Protein AF-A0A3N9NM07-F1 (afdb_monomer_lite)

Foldseek 3Di:
DVVVVVVVVVVVVVVVLVVVLCVVLVVLVVVLVVLVVVLVVLVVVLVVVVVCCCPDPNVDPCVPDPSNVVSVVSNVVSVVVNVVSVVVNVVSVVVSVVVVVVVVVVVVVVVVVVVVVVVVVVVVVVVVD

Structure (mmCIF, N/CA/C/O backbone):
data_AF-A0A3N9NM07-F1
#
_entry.id   AF-A0A3N9NM07-F1
#
loop_
_atom_site.group_PDB
_atom_site.id
_atom_site.type_symbol
_atom_site.label_atom_id
_atom_site.label_alt_id
_atom_site.label_comp_id
_atom_site.label_asym_id
_atom_site.label_entity_id
_atom_site.label_seq_id
_atom_site.pdbx_PDB_ins_code
_atom_site.Cartn_x
_atom_site.Cartn_y
_atom_site.Cartn_z
_atom_site.occupancy
_atom_site.B_iso_or_equiv
_atom_site.auth_seq_id
_atom_site.auth_comp_id
_atom_site.auth_asym_id
_atom_site.auth_atom_id
_atom_site.pdbx_PDB_model_num
ATOM 1 N N . MET A 1 1 ? 29.882 7.870 -36.504 1.00 47.06 1 MET A N 1
ATOM 2 C CA . MET A 1 1 ? 28.664 8.711 -36.421 1.00 47.06 1 MET A CA 1
ATOM 3 C C . MET A 1 1 ? 27.444 7.913 -35.953 1.00 47.06 1 MET A C 1
ATOM 5 O O . MET A 1 1 ? 26.738 8.429 -35.102 1.00 47.06 1 MET A O 1
ATOM 9 N N . ALA A 1 2 ? 27.218 6.674 -36.427 1.00 59.50 2 ALA A N 1
ATOM 10 C CA . ALA A 1 2 ? 26.087 5.834 -35.988 1.00 59.50 2 ALA A CA 1
ATOM 11 C C . ALA A 1 2 ? 26.015 5.620 -34.456 1.00 59.50 2 ALA A C 1
ATOM 13 O O . ALA A 1 2 ? 24.980 5.880 -33.858 1.00 59.50 2 ALA A O 1
ATOM 14 N N . SER A 1 3 ? 27.142 5.318 -33.795 1.00 73.81 3 SER A N 1
ATOM 15 C CA . SER A 1 3 ? 27.151 5.004 -32.353 1.00 73.81 3 SER A CA 1
ATOM 16 C C . SER A 1 3 ? 26.731 6.149 -31.416 1.00 73.81 3 SER A C 1
ATOM 18 O O . SER A 1 3 ? 26.285 5.890 -30.299 1.00 73.81 3 SER A O 1
ATOM 20 N N . LEU A 1 4 ? 26.866 7.416 -31.836 1.00 83.69 4 LEU A N 1
ATOM 21 C CA . LEU A 1 4 ? 26.481 8.571 -31.015 1.00 83.69 4 LEU A CA 1
ATOM 22 C C . LEU A 1 4 ? 24.963 8.783 -31.030 1.00 83.69 4 LEU A C 1
ATOM 24 O O . LEU A 1 4 ? 24.371 9.050 -29.988 1.00 83.69 4 LEU A O 1
ATOM 28 N N . LEU A 1 5 ? 24.337 8.638 -32.202 1.00 86.88 5 LEU A N 1
ATOM 29 C CA . LEU A 1 5 ? 22.882 8.709 -32.338 1.00 86.88 5 LEU A CA 1
ATOM 30 C C . LEU A 1 5 ? 22.203 7.556 -31.592 1.00 86.88 5 LEU A C 1
ATOM 32 O O . LEU A 1 5 ? 21.218 7.794 -30.895 1.00 86.88 5 LEU A O 1
ATOM 36 N N . ASP A 1 6 ? 22.774 6.351 -31.666 1.00 82.06 6 ASP A N 1
ATOM 37 C CA . ASP A 1 6 ? 22.282 5.184 -30.927 1.00 82.06 6 ASP A CA 1
ATOM 38 C C . ASP A 1 6 ? 22.370 5.407 -29.409 1.00 82.06 6 ASP A C 1
ATOM 40 O O . ASP A 1 6 ? 21.390 5.223 -28.694 1.00 82.06 6 ASP A O 1
ATOM 44 N N . SER A 1 7 ? 23.491 5.941 -28.914 1.00 83.12 7 SER A N 1
ATOM 45 C CA . SER A 1 7 ? 23.661 6.248 -27.483 1.00 83.12 7 SER A CA 1
ATOM 46 C C . SER A 1 7 ? 22.668 7.305 -26.969 1.00 83.12 7 SER A C 1
ATOM 48 O O . SER A 1 7 ? 22.177 7.214 -25.844 1.00 83.12 7 SER A O 1
ATOM 50 N N . ILE A 1 8 ? 22.356 8.320 -27.784 1.00 88.44 8 ILE A N 1
ATOM 51 C CA . ILE A 1 8 ? 21.365 9.355 -27.443 1.00 88.44 8 ILE A CA 1
ATOM 52 C C . ILE A 1 8 ? 19.954 8.761 -27.404 1.00 88.44 8 ILE A C 1
ATOM 54 O O . ILE A 1 8 ? 19.188 9.049 -26.481 1.00 88.44 8 ILE A O 1
ATOM 58 N N . ARG A 1 9 ? 19.615 7.922 -28.388 1.00 87.94 9 ARG A N 1
ATOM 59 C CA . ARG A 1 9 ? 18.334 7.214 -28.438 1.00 87.94 9 ARG A CA 1
ATOM 60 C C . ARG A 1 9 ? 18.147 6.327 -27.208 1.00 87.94 9 ARG A C 1
ATOM 62 O O . ARG A 1 9 ? 17.084 6.370 -26.595 1.00 87.94 9 ARG A O 1
ATOM 69 N N . ASP A 1 10 ? 19.193 5.616 -26.804 1.00 84.25 10 ASP A N 1
ATOM 7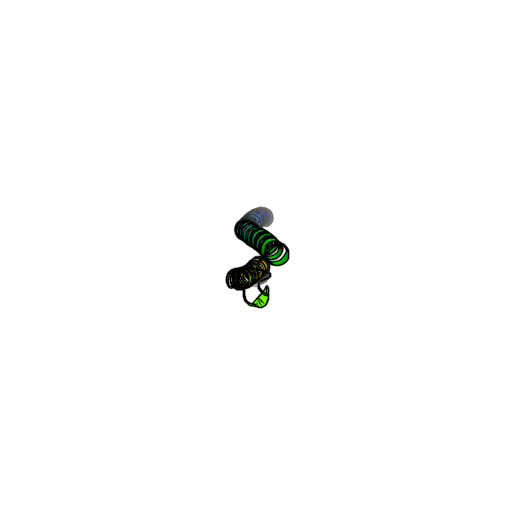0 C CA . ASP A 1 10 ? 19.181 4.735 -25.635 1.00 84.25 10 ASP A CA 1
ATOM 71 C C . ASP A 1 10 ? 18.973 5.507 -24.333 1.00 84.25 10 ASP A C 1
ATOM 73 O O . ASP A 1 10 ? 18.204 5.088 -23.465 1.00 84.25 10 ASP A O 1
ATOM 77 N N . GLY A 1 11 ? 19.617 6.670 -24.206 1.00 89.31 11 GLY A N 1
ATOM 78 C CA . GLY A 1 11 ? 19.406 7.565 -23.072 1.00 89.31 11 GLY A CA 1
ATOM 79 C C . GLY A 1 11 ? 17.962 8.066 -22.982 1.00 89.31 11 GLY A C 1
ATOM 80 O O . GLY A 1 11 ? 17.370 8.040 -21.904 1.00 89.31 11 GLY A O 1
ATOM 81 N N . LEU A 1 12 ? 17.378 8.484 -24.110 1.00 91.38 12 LEU A N 1
ATOM 82 C CA . LEU A 1 12 ? 15.979 8.921 -24.189 1.00 91.38 12 LEU A CA 1
ATOM 83 C C . LEU A 1 12 ? 15.009 7.803 -23.797 1.00 91.38 12 LEU A C 1
ATOM 85 O O . LEU A 1 12 ? 14.115 8.015 -22.982 1.00 91.38 12 LEU A O 1
ATOM 89 N N . GLU A 1 13 ? 15.211 6.609 -24.341 1.00 89.25 13 GLU A N 1
ATOM 90 C CA . GLU A 1 13 ? 14.378 5.438 -24.074 1.00 89.25 13 GLU A CA 1
ATOM 91 C C . GLU A 1 13 ? 14.447 5.013 -22.603 1.00 89.25 13 GLU A C 1
ATOM 93 O O . GLU A 1 13 ? 13.417 4.772 -21.977 1.00 89.25 13 GLU A O 1
ATOM 98 N N . LEU A 1 14 ? 15.642 5.039 -22.008 1.00 90.25 14 LEU A N 1
ATOM 99 C CA . LEU A 1 14 ? 15.829 4.784 -20.583 1.00 90.25 14 LEU A CA 1
ATOM 100 C C . LEU A 1 14 ? 15.073 5.787 -19.702 1.00 90.25 14 LEU A C 1
ATOM 102 O O . LEU A 1 14 ? 14.503 5.404 -18.676 1.00 90.25 14 LEU A O 1
ATOM 106 N N . VAL A 1 15 ? 15.110 7.072 -20.060 1.00 93.88 15 VAL A N 1
ATOM 107 C CA . VAL A 1 15 ? 14.395 8.115 -19.316 1.00 93.88 15 VAL A CA 1
ATOM 108 C C . VAL A 1 15 ? 12.892 7.875 -19.396 1.00 93.88 15 VAL A C 1
ATOM 110 O O . VAL A 1 15 ? 12.239 7.890 -18.357 1.00 93.88 15 VAL A O 1
ATOM 113 N N . VAL A 1 16 ? 12.360 7.584 -20.586 1.00 92.88 16 VAL A N 1
ATOM 114 C CA . VAL A 1 16 ? 10.936 7.270 -20.776 1.00 92.88 16 VAL A CA 1
ATOM 115 C C . VAL A 1 16 ? 10.525 6.054 -19.943 1.00 92.88 16 VAL A C 1
ATOM 117 O O . VAL A 1 16 ? 9.582 6.156 -19.156 1.00 92.88 16 VAL A O 1
ATOM 120 N N . ASP A 1 17 ? 11.270 4.948 -20.029 1.00 91.19 17 ASP A N 1
ATOM 121 C CA . ASP A 1 17 ? 10.989 3.720 -19.274 1.00 91.19 17 ASP A CA 1
ATOM 122 C C . ASP A 1 17 ? 10.948 3.984 -17.762 1.00 91.19 17 ASP A C 1
ATOM 124 O O . ASP A 1 17 ? 10.017 3.562 -17.068 1.00 91.19 17 ASP A O 1
ATOM 128 N N . LYS A 1 18 ? 11.933 4.728 -17.241 1.00 93.69 18 LYS A N 1
ATOM 129 C CA . LYS A 1 18 ? 11.966 5.103 -15.824 1.00 93.69 18 LYS A CA 1
ATOM 130 C C . LYS A 1 18 ? 10.810 6.021 -15.455 1.00 93.69 18 LYS A C 1
ATOM 132 O O . LYS A 1 18 ? 10.215 5.839 -14.397 1.00 93.69 18 LYS A O 1
ATOM 137 N N . THR A 1 19 ? 10.473 7.004 -16.285 1.00 95.94 19 THR A N 1
ATOM 138 C CA . THR A 1 19 ? 9.342 7.901 -16.023 1.00 95.94 19 THR A CA 1
ATOM 139 C C . THR A 1 19 ? 8.033 7.123 -15.919 1.00 95.94 19 THR A C 1
ATOM 141 O O . THR A 1 19 ? 7.255 7.369 -14.995 1.00 95.94 19 THR A O 1
ATOM 144 N N . GLU A 1 20 ? 7.799 6.150 -16.799 1.00 93.50 20 GLU A N 1
ATOM 145 C CA . GLU A 1 20 ? 6.633 5.269 -16.708 1.00 93.50 20 GLU A CA 1
ATOM 146 C C . GLU A 1 20 ? 6.634 4.428 -15.427 1.00 93.50 20 GLU A C 1
ATOM 148 O O . GLU A 1 20 ? 5.609 4.347 -14.743 1.00 93.50 20 GLU A O 1
ATOM 153 N N . GLU A 1 21 ? 7.774 3.817 -15.090 1.00 95.50 21 GLU A N 1
ATOM 154 C CA . GLU A 1 21 ? 7.953 3.028 -13.868 1.00 95.50 21 GLU A CA 1
ATOM 155 C C . GLU A 1 21 ? 7.634 3.870 -12.623 1.00 95.50 21 GLU A C 1
ATOM 157 O O . GLU A 1 21 ? 6.767 3.510 -11.823 1.00 95.50 21 GLU A O 1
ATOM 162 N N . TYR A 1 22 ? 8.262 5.042 -12.493 1.00 96.56 22 TYR A N 1
ATOM 163 C CA . TYR A 1 22 ? 8.041 5.950 -11.370 1.00 96.56 22 TYR A CA 1
ATOM 164 C C . TYR A 1 22 ? 6.615 6.500 -11.329 1.00 96.56 22 TYR A C 1
ATOM 166 O O . TYR A 1 22 ? 6.079 6.683 -10.238 1.00 96.56 22 TYR A O 1
ATOM 174 N N . SER A 1 23 ? 5.971 6.726 -12.476 1.00 97.25 23 SER A N 1
ATOM 175 C CA . SER A 1 23 ? 4.566 7.145 -12.521 1.00 97.25 23 SER A CA 1
ATOM 176 C C . SER A 1 23 ? 3.640 6.061 -11.959 1.00 97.25 23 SER A C 1
ATOM 178 O O . SER A 1 23 ? 2.793 6.348 -11.107 1.00 97.25 23 SER A O 1
ATOM 180 N N . LYS A 1 24 ? 3.831 4.797 -12.367 1.00 96.81 24 LYS A N 1
ATOM 181 C CA . LYS A 1 24 ? 3.065 3.650 -11.847 1.00 96.81 24 LYS A CA 1
ATOM 182 C C . LYS A 1 24 ? 3.300 3.453 -10.348 1.00 96.81 24 LYS A C 1
ATOM 184 O O . LYS A 1 24 ? 2.338 3.381 -9.585 1.00 96.81 24 LYS A O 1
ATOM 189 N N . ILE A 1 25 ? 4.563 3.448 -9.916 1.00 97.62 25 ILE A N 1
ATOM 190 C CA . ILE A 1 25 ? 4.930 3.341 -8.496 1.00 97.62 25 ILE A CA 1
ATOM 191 C C . ILE A 1 25 ? 4.352 4.515 -7.697 1.00 97.62 25 ILE A C 1
ATOM 193 O O . ILE A 1 25 ? 3.866 4.321 -6.587 1.00 97.62 25 ILE A O 1
ATOM 197 N N . GLY A 1 26 ? 4.371 5.728 -8.250 1.00 98.06 26 GLY A N 1
ATOM 198 C CA . GLY A 1 26 ? 3.817 6.921 -7.615 1.00 98.06 26 GLY A CA 1
ATOM 199 C C . GLY A 1 26 ? 2.332 6.771 -7.290 1.00 98.06 26 GLY A C 1
ATOM 200 O O . GLY A 1 26 ? 1.931 7.034 -6.158 1.00 98.06 26 GLY A O 1
ATOM 201 N N . LYS A 1 27 ? 1.531 6.274 -8.241 1.00 97.62 27 LYS A N 1
ATOM 202 C CA . LYS A 1 27 ? 0.103 5.983 -8.019 1.00 97.62 27 LYS A CA 1
ATOM 203 C C . LYS A 1 27 ? -0.098 4.948 -6.909 1.00 97.62 27 LYS A C 1
ATOM 205 O O . LYS A 1 27 ? -0.849 5.204 -5.974 1.00 97.62 27 LYS A O 1
ATOM 210 N N . LEU A 1 28 ? 0.643 3.839 -6.953 1.00 98.00 28 LEU A N 1
ATOM 211 C CA . LEU A 1 28 ? 0.580 2.798 -5.918 1.00 98.00 28 LEU A CA 1
ATOM 212 C C . LEU A 1 28 ? 0.966 3.331 -4.531 1.00 98.00 28 LEU A C 1
ATOM 214 O O . LEU A 1 28 ? 0.347 2.975 -3.533 1.00 98.00 28 LEU A O 1
ATOM 218 N N . LYS A 1 29 ? 1.953 4.230 -4.444 1.00 97.94 29 LYS A N 1
ATOM 219 C CA . LYS A 1 29 ? 2.328 4.867 -3.174 1.00 97.94 29 LYS A CA 1
ATOM 220 C C . LYS A 1 29 ? 1.225 5.759 -2.613 1.00 97.94 29 LYS A C 1
ATOM 222 O O . LYS A 1 29 ? 1.046 5.786 -1.398 1.00 97.94 29 LYS A O 1
ATOM 227 N N . VAL A 1 30 ? 0.494 6.478 -3.465 1.00 98.38 30 VAL A N 1
ATOM 228 C CA . VAL A 1 30 ? -0.668 7.269 -3.030 1.00 98.38 30 VAL A CA 1
ATOM 229 C C . VAL A 1 30 ? -1.757 6.351 -2.470 1.00 98.38 30 VAL A C 1
ATOM 231 O O . VAL A 1 30 ? -2.272 6.631 -1.386 1.00 98.38 30 VAL A O 1
ATOM 234 N N . ASP A 1 31 ? -2.041 5.229 -3.140 1.00 98.00 31 ASP A N 1
ATOM 235 C CA . ASP A 1 31 ? -2.982 4.215 -2.645 1.00 98.00 31 ASP A CA 1
ATOM 236 C C . ASP A 1 31 ? -2.547 3.679 -1.272 1.00 98.00 31 ASP A C 1
ATOM 238 O O . ASP A 1 31 ? -3.332 3.689 -0.326 1.00 98.00 31 ASP A O 1
ATOM 242 N N . ILE A 1 32 ? -1.273 3.297 -1.127 1.00 98.44 32 ILE A N 1
ATOM 243 C CA . ILE A 1 32 ? -0.692 2.819 0.138 1.00 98.44 32 ILE A CA 1
ATOM 244 C C . ILE A 1 32 ? -0.868 3.846 1.260 1.00 98.44 32 ILE A C 1
ATOM 246 O O . ILE A 1 32 ? -1.272 3.486 2.364 1.00 98.44 32 ILE A O 1
ATOM 250 N N . ILE A 1 33 ? -0.587 5.128 1.003 1.00 98.50 33 ILE A N 1
ATOM 251 C CA . ILE A 1 33 ? -0.766 6.194 2.002 1.00 98.50 33 ILE A CA 1
ATOM 252 C C . ILE A 1 33 ? -2.238 6.303 2.412 1.00 98.50 33 ILE A C 1
ATOM 254 O O . ILE A 1 33 ? -2.542 6.470 3.593 1.00 98.50 33 ILE A O 1
ATOM 258 N N . SER A 1 34 ? -3.156 6.192 1.452 1.00 98.38 34 SER A N 1
ATOM 259 C CA . SER A 1 34 ? -4.595 6.209 1.715 1.00 98.38 34 SER A CA 1
ATOM 260 C C . SER A 1 34 ? -5.028 5.028 2.590 1.00 98.38 34 SER A C 1
ATOM 262 O O . SER A 1 34 ? -5.727 5.226 3.583 1.00 98.38 34 SER A O 1
ATOM 264 N N . ILE A 1 35 ? -4.563 3.813 2.282 1.00 98.38 35 ILE A N 1
ATOM 265 C CA . ILE A 1 35 ? -4.857 2.601 3.061 1.00 98.38 35 ILE A CA 1
ATOM 266 C C . ILE A 1 35 ? -4.282 2.712 4.478 1.00 98.38 35 ILE A C 1
ATOM 268 O O . ILE A 1 35 ? -5.001 2.465 5.443 1.00 98.38 35 ILE A O 1
ATOM 272 N N . LYS A 1 36 ? -3.035 3.178 4.632 1.00 98.38 36 LYS A N 1
ATOM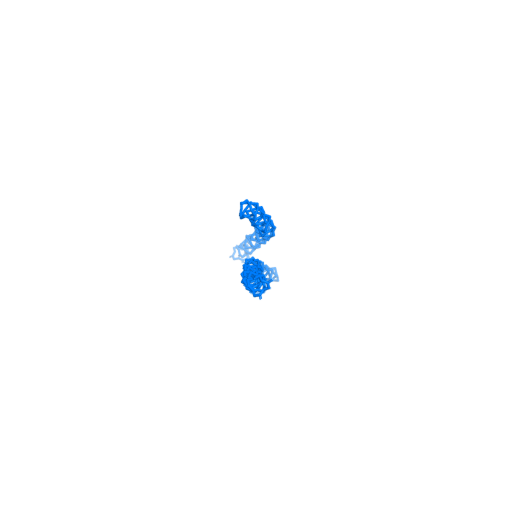 273 C CA . LYS A 1 36 ? -2.419 3.399 5.953 1.00 98.38 36 LYS A CA 1
ATOM 274 C C . LYS A 1 36 ? -3.245 4.352 6.818 1.00 98.38 36 LYS A C 1
ATOM 276 O O . LYS A 1 36 ? -3.523 4.037 7.969 1.00 98.38 36 LYS A O 1
ATOM 281 N N . ARG A 1 37 ? -3.749 5.449 6.243 1.00 98.56 37 ARG A N 1
ATOM 282 C CA . ARG A 1 37 ? -4.658 6.371 6.950 1.00 98.56 37 ARG A CA 1
ATOM 283 C C . ARG A 1 37 ? -5.984 5.720 7.346 1.00 98.56 37 ARG A C 1
ATOM 285 O O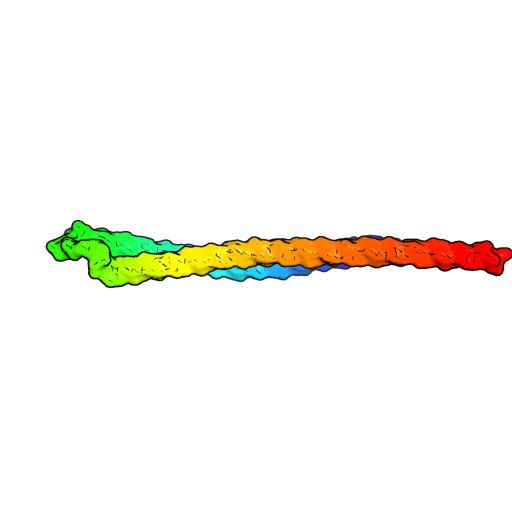 . ARG A 1 37 ? -6.521 6.036 8.405 1.00 98.56 37 ARG A O 1
ATOM 292 N N . LYS A 1 38 ? -6.536 4.826 6.516 1.00 98.19 38 LYS A N 1
ATOM 293 C CA . LYS A 1 38 ? -7.742 4.059 6.878 1.00 98.19 38 LYS A CA 1
ATOM 294 C C . LYS A 1 38 ? -7.463 3.151 8.075 1.00 98.19 38 LYS A C 1
ATOM 296 O O . LYS A 1 38 ? -8.244 3.173 9.019 1.00 98.19 38 LYS A O 1
ATOM 301 N N . ILE A 1 39 ? -6.342 2.428 8.070 1.00 98.31 39 ILE A N 1
ATOM 302 C CA . ILE A 1 39 ? -5.909 1.569 9.184 1.00 98.31 39 ILE A CA 1
ATOM 303 C C . ILE A 1 39 ? -5.754 2.390 10.473 1.00 98.31 39 ILE A C 1
ATOM 305 O O . ILE A 1 39 ? -6.341 2.043 11.494 1.00 98.31 39 ILE A O 1
ATOM 309 N N . GLU A 1 40 ? -5.041 3.519 10.419 1.00 98.44 40 GLU A N 1
ATOM 310 C CA . GLU A 1 40 ? -4.865 4.429 11.563 1.00 98.44 40 GLU A CA 1
ATOM 311 C C . GLU A 1 40 ? -6.206 4.910 12.135 1.00 98.44 40 GLU A C 1
ATOM 313 O O . GLU A 1 40 ? -6.411 4.915 13.353 1.00 98.44 40 GLU A O 1
ATOM 318 N N . LYS A 1 41 ? -7.155 5.271 11.261 1.00 98.31 41 LYS A N 1
ATOM 319 C CA . LYS A 1 41 ? -8.501 5.674 11.679 1.00 98.31 41 LYS A CA 1
ATOM 320 C C . LYS A 1 41 ? -9.231 4.532 12.390 1.00 98.31 41 LYS A C 1
ATOM 322 O O . LYS A 1 41 ? -9.826 4.773 13.438 1.00 98.31 41 LYS A O 1
ATOM 327 N N . GLN A 1 42 ? -9.160 3.310 11.861 1.00 97.88 42 GLN A N 1
ATOM 328 C CA . GLN A 1 42 ? -9.817 2.159 12.483 1.00 97.88 42 GLN A CA 1
ATOM 329 C C . GLN A 1 42 ? -9.196 1.794 13.832 1.00 97.88 42 GLN A C 1
ATOM 331 O O . GLN A 1 42 ? -9.926 1.520 14.781 1.00 97.88 42 GLN A O 1
ATOM 336 N N . PHE A 1 43 ? -7.869 1.865 13.966 1.00 98.25 43 PHE A N 1
ATOM 337 C CA . PHE A 1 43 ? -7.213 1.688 15.264 1.00 98.25 43 PHE A CA 1
ATOM 338 C C . PHE A 1 43 ? -7.621 2.762 16.271 1.00 98.25 43 PHE A C 1
ATOM 340 O O . PHE A 1 43 ? -7.843 2.448 17.439 1.00 98.25 43 PHE A O 1
ATOM 347 N N . THR A 1 44 ? -7.763 4.011 15.827 1.00 98.31 44 THR A N 1
ATOM 348 C CA . THR A 1 44 ? -8.244 5.104 16.683 1.00 98.31 44 THR A CA 1
ATOM 349 C C . THR A 1 44 ? -9.660 4.821 17.188 1.00 98.31 44 THR A C 1
ATOM 351 O O . THR A 1 44 ? -9.929 4.935 18.384 1.00 98.31 44 THR A O 1
ATOM 354 N N . GLU A 1 45 ? -10.561 4.397 16.300 1.00 97.19 45 GLU A N 1
ATOM 355 C CA . GLU A 1 45 ? -11.939 4.063 16.662 1.00 97.19 45 GLU A CA 1
ATOM 356 C C . GLU A 1 45 ? -12.020 2.822 17.564 1.00 97.19 45 GLU A C 1
ATOM 358 O O . GLU A 1 45 ? -12.790 2.806 18.526 1.00 97.19 45 GLU A O 1
ATOM 363 N N . LEU A 1 46 ? -11.180 1.815 17.313 1.00 96.75 46 LEU A N 1
ATOM 364 C CA . LEU A 1 46 ? -11.060 0.620 18.146 1.00 96.75 46 LEU A CA 1
ATOM 365 C C . LEU A 1 46 ? -10.567 0.962 19.549 1.00 96.75 46 LEU A C 1
ATOM 367 O O . LEU A 1 46 ? -11.138 0.479 20.526 1.00 96.75 46 LEU A O 1
ATOM 371 N N . GLY A 1 47 ? -9.540 1.805 19.657 1.00 95.31 47 GLY A N 1
ATOM 372 C CA . GLY A 1 47 ? -9.013 2.276 20.934 1.00 95.31 47 GLY A CA 1
ATOM 373 C C . GLY A 1 47 ? -10.063 3.038 21.738 1.00 95.31 47 GLY A C 1
ATOM 374 O O . GLY A 1 47 ? -10.278 2.716 22.904 1.00 95.31 47 GLY A O 1
ATOM 375 N N . GLY A 1 48 ? -10.777 3.973 21.099 1.00 94.75 48 GLY A N 1
ATOM 376 C CA . GLY A 1 48 ? -11.876 4.709 21.730 1.00 94.75 48 GLY A CA 1
ATOM 377 C C . GLY A 1 48 ? -12.992 3.781 22.210 1.00 94.75 48 GLY A C 1
ATOM 378 O O . GLY A 1 48 ? -13.349 3.798 23.383 1.00 94.75 48 GLY A O 1
ATOM 379 N N . ARG A 1 49 ? -13.466 2.875 21.343 1.00 93.19 49 ARG A N 1
ATOM 380 C CA . ARG A 1 49 ? -14.511 1.905 21.706 1.00 93.19 49 ARG A CA 1
ATOM 381 C C . ARG A 1 49 ? -14.075 0.989 22.848 1.00 93.19 49 ARG A C 1
ATOM 383 O O . ARG A 1 49 ? -14.872 0.678 23.725 1.00 93.19 49 ARG A O 1
ATOM 390 N N . THR A 1 50 ? -12.821 0.558 22.833 1.00 92.31 50 THR A N 1
ATOM 391 C CA . THR A 1 50 ? -12.245 -0.277 23.889 1.00 92.31 50 THR A CA 1
ATOM 392 C C . THR A 1 50 ? -12.183 0.477 25.213 1.00 92.31 50 THR A C 1
ATOM 394 O O . THR A 1 50 ? -12.570 -0.070 26.241 1.00 92.31 50 THR A O 1
ATOM 397 N N . PHE A 1 51 ? -11.744 1.736 25.192 1.00 92.50 51 PHE A N 1
ATOM 398 C CA . PHE A 1 51 ? -11.709 2.589 26.374 1.00 92.50 51 PHE A CA 1
ATOM 399 C C . PHE A 1 51 ? -13.110 2.797 26.966 1.00 92.50 51 PHE A C 1
ATOM 401 O O . PHE A 1 51 ? -13.297 2.579 28.163 1.00 92.50 51 PHE A O 1
ATOM 408 N N . ASP A 1 52 ? -14.102 3.118 26.130 1.00 90.75 52 ASP A N 1
ATOM 409 C CA . ASP A 1 52 ? -15.496 3.298 26.554 1.00 90.75 52 ASP A CA 1
ATOM 410 C C . ASP A 1 52 ? -16.058 2.030 27.218 1.00 90.75 52 ASP A C 1
ATOM 412 O O . ASP A 1 52 ? -16.715 2.102 28.253 1.00 90.75 52 ASP A O 1
ATOM 416 N N . LEU A 1 53 ? -15.776 0.850 26.651 1.00 90.12 53 LEU A N 1
ATOM 417 C CA . LEU A 1 53 ? -16.243 -0.434 27.189 1.00 90.12 53 LEU A CA 1
ATOM 418 C C . LEU A 1 53 ? -15.571 -0.815 28.516 1.00 90.12 53 LEU A C 1
ATOM 420 O O . LEU A 1 53 ? -16.179 -1.509 29.326 1.00 90.12 53 LEU A O 1
ATOM 424 N N . LEU A 1 54 ? -14.318 -0.403 28.724 1.00 87.88 54 LEU A N 1
ATOM 425 C CA . LEU A 1 54 ? -13.561 -0.703 29.944 1.00 87.88 54 LEU A CA 1
ATOM 426 C C . LEU A 1 54 ? -13.851 0.270 31.089 1.00 87.88 54 LEU A C 1
ATOM 428 O O . LEU A 1 54 ? -13.632 -0.082 32.246 1.00 87.88 54 LEU A O 1
ATOM 432 N N . THR A 1 55 ? -14.287 1.489 30.771 1.00 89.31 55 THR A N 1
ATOM 433 C CA . THR A 1 55 ? -14.517 2.561 31.753 1.00 89.31 55 THR A CA 1
ATOM 434 C C . THR A 1 55 ? -15.992 2.849 32.016 1.00 89.31 55 THR A C 1
ATOM 436 O O . THR A 1 55 ? -16.301 3.522 32.996 1.00 89.31 55 THR A O 1
ATOM 439 N N . GLY A 1 56 ? -16.897 2.352 31.170 1.00 82.88 56 GLY A N 1
ATOM 440 C CA . GLY A 1 56 ? -18.337 2.511 31.341 1.00 82.88 56 GLY A CA 1
ATOM 441 C C . GLY A 1 56 ? -18.931 1.633 32.446 1.00 82.88 56 GLY A C 1
ATOM 442 O O . GLY A 1 56 ? -18.407 0.570 32.774 1.00 82.88 56 GLY A O 1
ATOM 443 N N . ASP A 1 57 ? -20.078 2.070 32.973 1.00 71.00 57 ASP A N 1
ATOM 444 C CA . ASP A 1 57 ? -20.815 1.382 34.046 1.00 71.00 57 ASP A CA 1
ATOM 445 C C . ASP A 1 57 ? -21.331 -0.007 33.619 1.00 71.00 57 ASP A C 1
ATOM 447 O O . ASP A 1 57 ? -21.405 -0.935 34.426 1.00 71.00 57 ASP A O 1
ATOM 451 N N . ASP A 1 58 ? -21.624 -0.173 32.326 1.00 65.62 58 ASP A N 1
ATOM 452 C CA . ASP A 1 58 ? -21.934 -1.457 31.701 1.00 65.62 58 ASP A CA 1
ATOM 453 C C . ASP A 1 58 ? -20.650 -2.069 31.131 1.00 65.62 58 ASP A C 1
ATOM 455 O O . ASP A 1 58 ? -20.374 -1.963 29.931 1.00 65.62 58 ASP A O 1
ATOM 459 N N . ALA A 1 59 ? -19.874 -2.738 31.987 1.00 63.06 59 ALA A N 1
ATOM 460 C CA . ALA A 1 59 ? -18.702 -3.521 31.595 1.00 63.06 59 ALA A CA 1
ATOM 461 C C . ALA A 1 59 ? -19.113 -4.724 30.719 1.00 63.06 59 ALA A C 1
ATOM 463 O O . ALA A 1 59 ? -19.138 -5.883 31.144 1.00 63.06 59 ALA A O 1
ATOM 464 N N . LYS A 1 60 ? -19.483 -4.458 29.465 1.00 67.00 60 LYS A N 1
ATOM 465 C CA . LYS A 1 60 ? -19.717 -5.490 28.459 1.00 67.00 60 LYS A CA 1
ATOM 466 C C . LYS A 1 60 ? -18.378 -6.112 28.100 1.00 67.00 60 LYS A C 1
ATOM 468 O O . LYS A 1 60 ? -17.378 -5.428 27.901 1.00 67.00 60 LYS A O 1
ATOM 473 N N . SER A 1 61 ? -18.359 -7.436 27.968 1.00 74.81 61 SER A N 1
ATOM 474 C CA . SER A 1 61 ? -17.162 -8.132 27.508 1.00 74.81 61 SER A CA 1
ATOM 475 C C . SER A 1 61 ? -16.789 -7.642 26.106 1.00 74.81 61 SER A C 1
ATOM 477 O O . SER A 1 61 ? -17.567 -7.841 25.172 1.00 74.81 61 SER A O 1
ATOM 479 N N . LEU A 1 62 ? -15.587 -7.082 25.962 1.00 81.31 62 LEU A N 1
ATOM 480 C CA . LEU A 1 62 ? -14.947 -6.653 24.706 1.00 81.31 62 LEU A CA 1
ATOM 481 C C . LEU A 1 62 ? -15.191 -7.616 23.531 1.0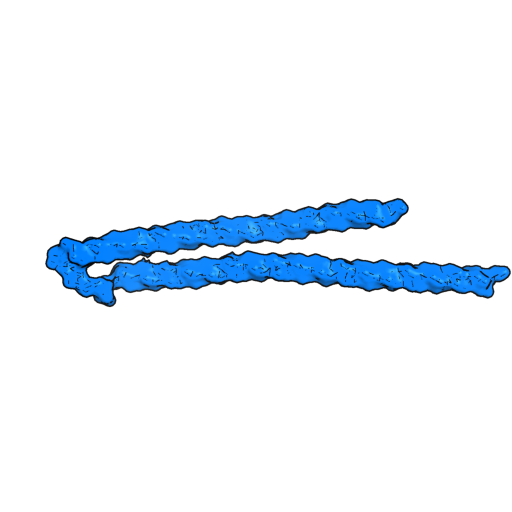0 81.31 62 LEU A C 1
ATOM 483 O O . LEU A 1 62 ? -15.472 -7.203 22.414 1.00 81.31 62 LEU A O 1
ATOM 487 N N . GLN A 1 63 ? -15.132 -8.919 23.815 1.00 80.12 63 GLN A N 1
ATOM 488 C CA . GLN A 1 63 ? -15.276 -10.004 22.839 1.00 80.12 63 GLN A CA 1
ATOM 489 C C . GLN A 1 63 ? -16.686 -10.147 22.246 1.00 80.12 63 GLN A C 1
ATOM 491 O O . GLN A 1 63 ? -16.845 -10.799 21.221 1.00 80.12 63 GLN A O 1
ATOM 496 N N . LYS A 1 64 ? -17.708 -9.585 22.896 1.00 85.69 64 LYS A N 1
ATOM 497 C CA . LYS A 1 64 ? -19.110 -9.654 22.455 1.00 85.69 64 LYS A CA 1
ATOM 498 C C . LYS A 1 64 ? -19.590 -8.348 21.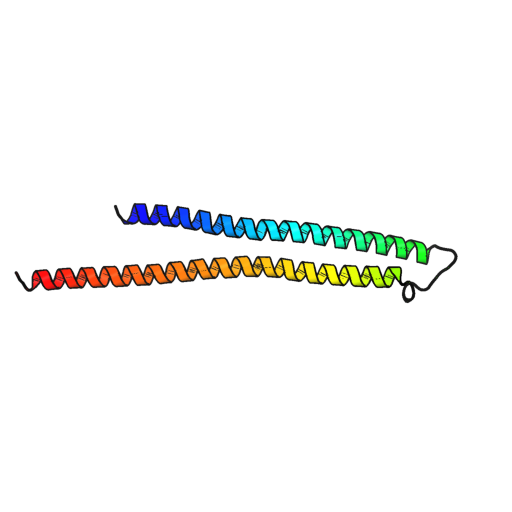826 1.00 85.69 64 LYS A C 1
ATOM 500 O O . LYS A 1 64 ? -20.767 -8.237 21.504 1.00 85.69 64 LYS A O 1
ATOM 505 N N . ASP A 1 65 ? -18.717 -7.350 21.705 1.00 90.75 65 ASP A N 1
ATOM 506 C CA . ASP A 1 65 ? -19.081 -6.085 21.085 1.00 90.75 65 ASP A CA 1
ATOM 507 C C . ASP A 1 65 ? -18.957 -6.193 19.560 1.00 90.75 65 ASP A C 1
ATOM 509 O O . ASP A 1 65 ? -17.863 -6.332 19.008 1.00 90.75 65 ASP A O 1
ATOM 513 N N . ASP A 1 66 ? -20.094 -6.114 18.870 1.00 92.19 66 ASP A N 1
ATOM 514 C CA . ASP A 1 66 ? -20.154 -6.225 17.408 1.00 92.19 66 ASP A CA 1
ATOM 515 C C . ASP A 1 66 ? -19.333 -5.136 16.708 1.00 92.19 66 ASP A C 1
ATOM 517 O O . ASP A 1 66 ? -18.771 -5.361 15.629 1.00 92.19 66 ASP A O 1
ATOM 521 N N . LYS A 1 67 ? -19.225 -3.954 17.331 1.00 92.75 67 LYS A N 1
ATOM 522 C CA . LYS A 1 67 ? -18.445 -2.843 16.790 1.00 92.75 67 LYS A CA 1
ATOM 523 C C . LYS A 1 67 ? -16.951 -3.150 16.861 1.00 92.75 67 LYS A C 1
ATOM 525 O O . LYS A 1 67 ? -16.279 -3.026 15.843 1.00 92.75 67 LYS A O 1
ATOM 530 N N . VAL A 1 68 ? -16.446 -3.634 17.997 1.00 94.12 68 VAL A N 1
ATOM 531 C CA . VAL A 1 68 ? -15.060 -4.129 18.122 1.00 94.12 68 VAL A CA 1
ATOM 532 C C . VAL A 1 68 ? -14.763 -5.208 17.080 1.00 94.12 68 VAL A C 1
ATOM 534 O O . VAL A 1 68 ? -13.762 -5.114 16.370 1.00 94.12 68 VAL A O 1
ATOM 537 N N . ALA A 1 69 ? -15.642 -6.204 16.939 1.00 94.75 69 ALA A N 1
ATOM 538 C CA . ALA A 1 69 ? -15.450 -7.280 15.969 1.00 94.75 69 ALA A CA 1
ATOM 539 C C . ALA A 1 69 ? -15.386 -6.761 14.521 1.00 94.75 69 ALA A C 1
ATOM 541 O O . ALA A 1 69 ? -14.576 -7.240 13.730 1.00 94.75 69 ALA A O 1
ATOM 542 N N . THR A 1 70 ? -16.213 -5.773 14.175 1.00 96.31 70 THR A N 1
ATOM 543 C CA . THR A 1 70 ? -16.213 -5.143 12.845 1.00 96.31 70 THR A CA 1
ATOM 544 C C . THR A 1 70 ? -14.923 -4.362 12.601 1.00 96.31 70 THR A C 1
ATOM 546 O O . THR A 1 70 ? -14.277 -4.577 11.582 1.00 96.31 70 THR A O 1
ATOM 549 N N . LEU A 1 71 ? -14.487 -3.546 13.566 1.00 96.81 71 LEU A N 1
ATOM 550 C CA . LEU A 1 71 ? -13.247 -2.770 13.462 1.00 96.81 71 LEU A CA 1
ATOM 551 C C . LEU A 1 71 ? -12.026 -3.671 13.233 1.00 96.81 71 LEU A C 1
ATOM 553 O O . LEU A 1 71 ? -11.186 -3.365 12.393 1.00 96.81 71 LEU A O 1
ATOM 557 N N . ILE A 1 72 ? -11.949 -4.810 13.929 1.00 96.50 72 ILE A N 1
ATOM 558 C CA . ILE A 1 72 ? -10.869 -5.789 13.736 1.00 96.50 72 ILE A CA 1
ATOM 559 C C . ILE A 1 72 ? -10.899 -6.377 12.320 1.00 96.50 72 ILE A C 1
ATOM 561 O O . ILE A 1 72 ? -9.853 -6.458 11.678 1.00 96.50 72 ILE A O 1
ATOM 565 N N . ARG A 1 73 ? -12.078 -6.771 11.816 1.00 97.31 73 ARG A N 1
ATOM 566 C CA . ARG A 1 73 ? -12.204 -7.306 10.448 1.00 97.31 73 ARG A CA 1
ATOM 567 C C . ARG A 1 73 ? -11.790 -6.276 9.400 1.00 97.31 73 ARG A C 1
ATOM 569 O O . ARG A 1 73 ? -11.071 -6.624 8.469 1.00 97.31 73 ARG A O 1
ATOM 576 N N . ASP A 1 74 ? -12.204 -5.024 9.569 1.00 97.44 74 ASP A N 1
ATOM 577 C CA . ASP A 1 74 ? -11.862 -3.941 8.646 1.00 97.44 74 ASP A CA 1
ATOM 578 C C . ASP A 1 74 ? -10.353 -3.666 8.644 1.00 97.44 74 ASP A C 1
ATOM 580 O O . ASP A 1 74 ? -9.756 -3.520 7.579 1.00 97.44 74 ASP A O 1
ATOM 584 N N . ILE A 1 75 ? -9.714 -3.655 9.821 1.00 98.19 75 ILE A N 1
ATOM 585 C CA . ILE A 1 75 ? -8.253 -3.530 9.940 1.00 98.19 75 ILE A CA 1
ATOM 586 C C . ILE A 1 75 ? -7.561 -4.661 9.175 1.00 98.19 75 ILE A C 1
ATOM 588 O O . ILE A 1 75 ? -6.705 -4.385 8.340 1.00 98.19 75 ILE A O 1
ATOM 592 N N . GLN A 1 76 ? -7.967 -5.914 9.398 1.00 98.19 76 GLN A N 1
ATOM 593 C CA . GLN A 1 76 ? -7.380 -7.073 8.718 1.00 98.19 76 GLN A CA 1
ATOM 594 C C . GLN A 1 76 ? -7.550 -7.003 7.195 1.00 98.19 76 GLN A C 1
ATOM 596 O O . GLN A 1 76 ? -6.622 -7.320 6.451 1.00 98.19 76 GLN A O 1
ATOM 601 N N . ALA A 1 77 ? -8.717 -6.562 6.721 1.00 98.25 77 ALA A N 1
ATOM 602 C CA . ALA A 1 77 ? -8.968 -6.379 5.297 1.00 98.25 77 ALA A CA 1
ATOM 603 C C . ALA A 1 77 ? -8.045 -5.306 4.696 1.00 98.25 77 ALA A C 1
ATOM 605 O O . ALA A 1 77 ? -7.435 -5.535 3.651 1.00 98.25 77 ALA A O 1
ATOM 606 N N . PHE A 1 78 ? -7.885 -4.163 5.370 1.00 98.31 78 PHE A N 1
ATOM 607 C CA . PHE A 1 78 ? -6.984 -3.106 4.908 1.00 98.31 78 PHE A CA 1
ATOM 608 C C . PHE A 1 78 ? -5.506 -3.498 4.991 1.00 98.31 78 PHE A C 1
ATOM 610 O O . PHE A 1 78 ? -4.733 -3.103 4.123 1.00 98.31 78 PHE A O 1
ATOM 617 N N . GLU A 1 79 ? -5.088 -4.275 5.990 1.00 98.12 79 GLU A N 1
ATOM 618 C CA . GLU A 1 79 ? -3.720 -4.804 6.074 1.00 98.12 79 GLU A CA 1
ATOM 619 C C . GLU A 1 79 ? -3.411 -5.764 4.920 1.00 98.12 79 GLU A C 1
ATOM 621 O O . GLU A 1 79 ? -2.323 -5.716 4.340 1.00 98.12 79 GLU A O 1
ATOM 626 N N . GLN A 1 80 ? -4.378 -6.602 4.544 1.00 98.31 80 GLN A N 1
ATOM 627 C CA . GLN A 1 80 ? -4.247 -7.477 3.385 1.00 98.31 80 GLN A CA 1
ATOM 628 C C . GLN A 1 80 ? -4.164 -6.666 2.081 1.00 98.31 80 GLN A C 1
ATOM 630 O O . GLN A 1 80 ? -3.256 -6.896 1.280 1.00 98.31 80 GLN A O 1
ATOM 635 N N . GLU A 1 81 ? -5.034 -5.667 1.900 1.00 97.81 81 GLU A N 1
ATOM 636 C CA . GLU A 1 81 ? -4.989 -4.751 0.749 1.00 97.81 81 GLU A CA 1
ATOM 637 C C . GLU A 1 81 ? -3.645 -4.001 0.677 1.00 97.81 81 GLU A C 1
ATOM 639 O O . GLU A 1 81 ? -3.038 -3.881 -0.389 1.00 97.81 81 GLU A O 1
ATOM 644 N N . LEU A 1 82 ? -3.133 -3.537 1.822 1.00 98.12 82 LEU A N 1
ATOM 645 C CA . LEU A 1 82 ? -1.835 -2.872 1.921 1.00 98.12 82 LEU A CA 1
ATOM 646 C C . LEU A 1 82 ? -0.708 -3.782 1.423 1.00 98.12 82 LEU A C 1
ATOM 648 O O . LEU A 1 82 ? 0.114 -3.357 0.608 1.00 98.12 82 LEU A O 1
ATOM 652 N N . LYS A 1 83 ? -0.690 -5.037 1.878 1.00 98.00 83 LYS A N 1
ATOM 653 C CA . LYS A 1 83 ? 0.319 -6.023 1.484 1.00 98.00 83 LYS A CA 1
ATOM 654 C C . LYS A 1 83 ? 0.283 -6.309 -0.017 1.00 98.00 83 LYS A C 1
ATOM 656 O O . LYS A 1 83 ? 1.333 -6.434 -0.648 1.00 98.00 83 LYS A O 1
ATOM 661 N N . GLU A 1 84 ? -0.907 -6.391 -0.603 1.00 97.88 84 GLU A N 1
ATOM 662 C CA . GLU A 1 84 ? -1.081 -6.583 -2.045 1.00 97.88 84 GLU A CA 1
ATOM 663 C C . GLU A 1 84 ? -0.528 -5.400 -2.846 1.00 97.88 84 GLU A C 1
ATOM 665 O O . GLU A 1 84 ? 0.225 -5.607 -3.800 1.00 97.88 84 GLU A O 1
ATOM 670 N N . LYS A 1 85 ? -0.806 -4.164 -2.412 1.00 96.75 85 LYS A N 1
ATOM 671 C CA . LYS A 1 85 ? -0.277 -2.945 -3.045 1.00 96.75 85 LYS A CA 1
ATOM 672 C C . LYS A 1 85 ? 1.239 -2.814 -2.918 1.00 96.75 85 LYS A C 1
ATOM 674 O O . LYS A 1 85 ? 1.901 -2.357 -3.850 1.00 96.75 85 LYS A O 1
ATOM 679 N N . GLU A 1 86 ? 1.812 -3.218 -1.789 1.00 97.19 86 GLU A N 1
ATOM 680 C CA . GLU A 1 86 ? 3.268 -3.268 -1.622 1.00 97.19 86 GLU A CA 1
ATOM 681 C C . GLU A 1 86 ? 3.895 -4.318 -2.557 1.00 97.19 86 GLU A C 1
ATOM 683 O O . GLU A 1 86 ? 4.909 -4.043 -3.203 1.00 97.19 86 GLU A O 1
ATOM 688 N N . ALA A 1 87 ? 3.248 -5.475 -2.731 1.00 97.81 87 ALA A N 1
ATOM 689 C CA . ALA A 1 87 ? 3.671 -6.487 -3.698 1.00 97.81 87 ALA A CA 1
ATOM 690 C C . ALA A 1 87 ? 3.510 -6.034 -5.163 1.00 97.81 87 ALA A C 1
ATOM 692 O O . ALA A 1 87 ? 4.301 -6.438 -6.016 1.00 97.81 87 ALA A O 1
ATOM 693 N N . ASP A 1 88 ? 2.514 -5.201 -5.481 1.00 97.12 88 ASP A N 1
ATOM 694 C CA . ASP A 1 88 ? 2.368 -4.591 -6.812 1.00 97.12 88 ASP A CA 1
ATOM 695 C C . ASP A 1 88 ? 3.572 -3.705 -7.161 1.00 97.12 88 ASP A C 1
ATOM 697 O O . ASP A 1 88 ? 4.049 -3.740 -8.294 1.00 97.12 88 ASP A O 1
ATOM 701 N N . ILE A 1 89 ? 4.109 -2.939 -6.200 1.00 95.81 89 ILE A N 1
ATOM 702 C CA . ILE A 1 89 ? 5.308 -2.114 -6.430 1.00 95.81 89 ILE A CA 1
ATOM 703 C C . ILE A 1 89 ? 6.502 -2.990 -6.809 1.00 95.81 89 ILE A C 1
ATOM 705 O O . ILE A 1 89 ? 7.225 -2.666 -7.753 1.00 95.81 89 ILE A O 1
ATOM 709 N N . GLU A 1 90 ? 6.713 -4.092 -6.091 1.00 96.06 90 GLU A N 1
ATOM 710 C CA . GLU A 1 90 ? 7.816 -5.007 -6.388 1.00 96.06 90 GLU A CA 1
ATOM 711 C C . GLU A 1 90 ? 7.634 -5.699 -7.742 1.00 96.06 90 GLU A C 1
ATOM 713 O O . GLU A 1 90 ? 8.599 -5.811 -8.498 1.00 96.06 90 GLU A O 1
ATOM 718 N N . ARG A 1 91 ? 6.400 -6.059 -8.115 1.00 96.56 91 ARG A N 1
ATOM 719 C CA . ARG A 1 91 ? 6.091 -6.570 -9.459 1.00 96.56 91 ARG A CA 1
ATOM 720 C C . ARG A 1 91 ? 6.412 -5.554 -10.551 1.00 96.56 91 ARG A C 1
ATOM 722 O O . ARG A 1 91 ? 7.129 -5.892 -11.483 1.00 96.56 91 ARG A O 1
ATOM 729 N N . VAL A 1 92 ? 5.997 -4.293 -10.400 1.00 95.62 92 VAL A N 1
ATOM 730 C CA . VAL A 1 92 ? 6.304 -3.232 -11.381 1.00 95.62 92 VAL A CA 1
ATOM 731 C C . VAL A 1 92 ? 7.813 -3.075 -11.592 1.00 95.62 92 VAL A C 1
ATOM 733 O O . VAL A 1 92 ? 8.256 -2.965 -12.736 1.00 95.62 92 VAL A O 1
ATOM 736 N N . LYS A 1 93 ? 8.608 -3.099 -10.515 1.00 93.38 93 LYS A N 1
ATOM 737 C CA . LYS A 1 93 ? 10.076 -3.033 -10.606 1.00 93.38 93 LYS A CA 1
ATOM 738 C C . LYS A 1 93 ? 10.663 -4.254 -11.315 1.00 93.38 93 LYS A C 1
ATOM 740 O O . LYS A 1 93 ? 11.568 -4.110 -12.133 1.00 93.38 93 LYS A O 1
ATOM 745 N N . GLN A 1 94 ? 10.173 -5.452 -10.995 1.00 94.81 94 GLN A N 1
ATOM 746 C CA . GLN A 1 94 ? 10.645 -6.697 -11.604 1.00 94.81 94 GLN A CA 1
ATOM 747 C C . GLN A 1 94 ? 10.311 -6.760 -13.095 1.00 94.81 94 GLN A C 1
ATOM 749 O O . GLN A 1 94 ? 11.189 -7.088 -13.891 1.00 94.81 94 GLN A O 1
ATOM 754 N N . ASP A 1 95 ? 9.086 -6.404 -13.475 1.00 93.88 95 ASP A N 1
ATOM 755 C CA . ASP A 1 95 ? 8.622 -6.429 -14.863 1.00 93.88 95 ASP A CA 1
ATOM 756 C C . ASP A 1 95 ? 9.407 -5.428 -15.716 1.00 93.88 95 ASP A C 1
ATOM 758 O O . ASP A 1 95 ? 9.992 -5.804 -16.730 1.00 93.88 95 ASP A O 1
ATOM 762 N N . LYS A 1 96 ? 9.542 -4.176 -15.252 1.00 91.56 96 LYS A N 1
ATOM 763 C CA . LYS A 1 96 ? 10.365 -3.165 -15.936 1.00 91.56 96 LYS A CA 1
ATOM 764 C C . LYS A 1 96 ? 11.849 -3.539 -15.969 1.00 91.56 96 LYS A C 1
ATOM 766 O O . LYS A 1 96 ? 12.541 -3.218 -16.933 1.00 91.56 96 LYS A O 1
ATOM 771 N N . GLY A 1 97 ? 12.350 -4.233 -14.948 1.00 91.12 97 GLY A N 1
ATOM 772 C CA . GLY A 1 97 ? 13.704 -4.784 -14.937 1.00 91.12 97 GLY A CA 1
ATOM 773 C C . GLY A 1 97 ? 13.919 -5.837 -16.026 1.00 91.12 97 GLY A C 1
ATOM 774 O O . GLY A 1 97 ? 14.886 -5.738 -16.780 1.00 91.12 97 GLY A O 1
ATOM 775 N N . LYS A 1 98 ? 13.000 -6.803 -16.143 1.00 92.19 98 LYS A N 1
ATOM 776 C CA . LYS A 1 98 ? 13.036 -7.858 -17.169 1.00 92.19 98 LYS A CA 1
ATOM 777 C C . LYS A 1 98 ? 12.901 -7.290 -18.579 1.00 92.19 98 LYS A C 1
ATOM 779 O O . LYS A 1 98 ? 13.760 -7.556 -19.407 1.00 92.19 98 LYS A O 1
ATOM 784 N N . GLU A 1 99 ? 11.925 -6.409 -18.814 1.00 90.69 99 GLU A N 1
ATOM 785 C CA . GLU A 1 99 ? 11.730 -5.744 -20.114 1.00 90.69 99 GLU A CA 1
ATOM 786 C C . GLU A 1 99 ? 13.006 -5.043 -20.610 1.00 90.69 99 GLU A C 1
ATOM 788 O O . GLU A 1 99 ? 13.291 -5.013 -21.808 1.00 90.69 99 GLU A O 1
ATOM 793 N N . ARG A 1 100 ? 13.788 -4.461 -19.693 1.00 89.50 100 ARG A N 1
ATOM 794 C CA . ARG A 1 100 ? 15.046 -3.779 -20.024 1.00 89.50 100 ARG A CA 1
ATOM 795 C C . ARG A 1 100 ? 16.178 -4.762 -20.320 1.00 89.50 100 ARG A C 1
ATOM 797 O O . ARG A 1 100 ? 16.983 -4.47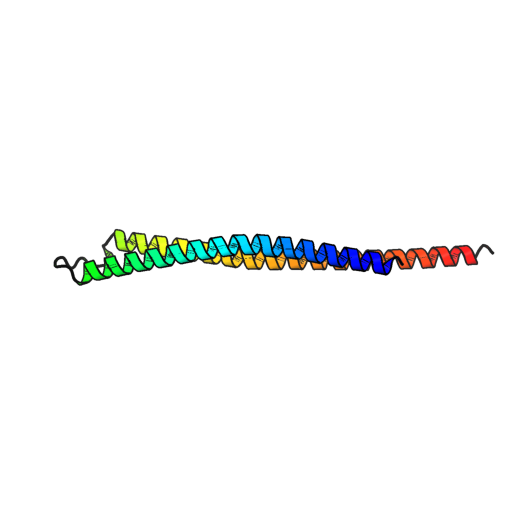3 -21.204 1.00 89.50 100 ARG A O 1
ATOM 804 N N . LEU A 1 101 ? 16.243 -5.893 -19.617 1.00 88.31 101 LEU A N 1
ATOM 805 C CA . LEU A 1 101 ? 17.218 -6.958 -19.881 1.00 88.31 101 LEU A CA 1
ATOM 806 C C . LEU A 1 101 ? 16.960 -7.615 -21.240 1.00 88.31 101 LEU A C 1
ATOM 808 O O . LEU A 1 101 ? 17.861 -7.626 -22.076 1.00 88.31 101 LEU A O 1
ATOM 812 N N . ASP A 1 102 ? 15.720 -8.028 -21.507 1.00 89.81 102 ASP A N 1
ATOM 813 C CA . ASP A 1 102 ? 15.324 -8.659 -22.772 1.00 89.81 102 ASP A CA 1
ATOM 814 C C . ASP A 1 102 ? 15.647 -7.749 -23.969 1.00 89.81 102 ASP A C 1
ATOM 816 O O . ASP A 1 102 ? 16.159 -8.185 -25.002 1.00 89.81 102 ASP A O 1
ATOM 820 N N . ARG A 1 103 ? 15.421 -6.436 -23.813 1.00 86.62 103 ARG A N 1
ATOM 821 C CA . ARG A 1 103 ? 15.736 -5.436 -24.842 1.00 86.62 103 ARG A CA 1
ATOM 822 C C . ARG A 1 103 ? 17.240 -5.283 -25.075 1.00 86.62 103 ARG A C 1
ATOM 824 O O . ARG A 1 103 ? 17.656 -5.086 -26.216 1.00 86.62 103 ARG A O 1
ATOM 831 N N . GLN A 1 104 ? 18.060 -5.363 -24.026 1.00 84.88 104 GLN A N 1
ATOM 832 C CA . GLN A 1 104 ? 19.520 -5.334 -24.161 1.00 84.88 104 GLN A CA 1
ATOM 833 C C . GLN A 1 104 ? 20.051 -6.600 -24.834 1.00 84.88 104 GLN A C 1
ATOM 835 O O . GLN A 1 104 ? 20.935 -6.508 -25.685 1.00 84.88 104 GLN A O 1
ATOM 840 N N . GLU A 1 105 ? 19.512 -7.766 -24.485 1.00 86.06 105 GLU A N 1
ATOM 841 C CA . GLU A 1 105 ? 19.896 -9.042 -25.089 1.00 86.06 105 GLU A CA 1
ATOM 842 C C . GLU A 1 105 ? 19.535 -9.095 -26.576 1.00 86.06 105 GLU A C 1
ATOM 844 O O . GLU A 1 105 ? 20.396 -9.411 -27.400 1.00 86.06 105 GLU A O 1
ATOM 849 N N . ALA A 1 106 ? 18.320 -8.675 -26.945 1.00 85.06 106 ALA A N 1
ATOM 850 C CA . ALA A 1 106 ? 17.894 -8.591 -28.342 1.00 85.06 106 ALA A CA 1
ATOM 851 C C . ALA A 1 106 ? 18.815 -7.686 -29.180 1.00 85.06 106 ALA A C 1
ATOM 853 O O . ALA A 1 106 ? 19.156 -8.016 -30.316 1.00 85.06 106 ALA A O 1
ATOM 854 N N . ARG A 1 107 ? 19.270 -6.563 -28.610 1.00 80.38 107 ARG A N 1
ATOM 855 C CA . ARG A 1 107 ? 20.187 -5.633 -29.287 1.00 80.38 107 ARG A CA 1
ATOM 856 C C . ARG A 1 107 ? 21.587 -6.204 -29.466 1.00 80.38 107 ARG A C 1
ATOM 858 O O . ARG A 1 107 ? 22.156 -6.021 -30.536 1.00 80.38 107 ARG A O 1
ATOM 865 N N . LYS A 1 108 ? 22.121 -6.914 -28.464 1.00 79.44 108 LYS A N 1
ATOM 866 C CA . LYS A 1 108 ? 23.426 -7.594 -28.568 1.00 79.44 108 LYS A CA 1
ATOM 867 C C . LYS A 1 108 ? 23.421 -8.634 -29.687 1.00 79.44 108 LYS A C 1
ATOM 869 O O . LYS A 1 108 ? 24.313 -8.626 -30.531 1.00 79.44 108 LYS A O 1
ATOM 874 N N . GLN A 1 109 ? 22.362 -9.440 -29.760 1.00 75.19 109 GLN A N 1
ATOM 875 C CA . GLN A 1 109 ? 22.181 -10.416 -30.836 1.00 75.19 109 GLN A CA 1
ATOM 876 C C . GLN A 1 109 ? 22.082 -9.733 -32.210 1.00 75.19 109 GLN A C 1
ATOM 878 O O . GLN A 1 109 ? 22.679 -10.194 -33.178 1.00 75.19 109 GLN A O 1
ATOM 883 N N . GLN A 1 110 ? 21.392 -8.592 -32.306 1.00 71.25 110 GLN A N 1
ATOM 884 C CA . GLN A 1 110 ? 21.297 -7.824 -33.553 1.00 71.25 110 GLN A CA 1
ATOM 885 C C . GLN A 1 110 ? 22.628 -7.192 -33.985 1.00 71.25 110 GLN A C 1
ATOM 887 O O . GLN A 1 110 ? 22.921 -7.153 -35.181 1.00 71.25 110 GLN A O 1
ATOM 892 N N . SER A 1 111 ? 23.444 -6.707 -33.043 1.00 68.00 111 SER A N 1
ATOM 893 C CA . SER A 1 111 ? 24.781 -6.186 -33.348 1.00 68.00 111 SER A CA 1
ATOM 894 C C . SER A 1 111 ? 25.746 -7.284 -33.796 1.00 68.00 111 SER A C 1
ATOM 896 O O . SER A 1 111 ? 26.472 -7.081 -34.764 1.00 68.00 111 SER A O 1
ATOM 898 N N . GLU A 1 112 ? 25.700 -8.460 -33.165 1.00 65.94 112 GLU A N 1
ATOM 899 C CA . GLU A 1 112 ? 26.540 -9.611 -33.524 1.00 65.94 112 GLU A CA 1
ATOM 900 C C . GLU A 1 112 ? 26.189 -10.163 -34.914 1.00 65.94 112 GLU A C 1
ATOM 902 O O . GLU A 1 112 ? 27.077 -10.442 -35.719 1.00 65.94 112 GLU A O 1
ATOM 907 N N . VAL A 1 113 ? 24.894 -10.249 -35.242 1.00 66.94 113 VAL A N 1
ATOM 908 C CA . VAL A 1 113 ? 24.433 -10.661 -36.577 1.00 66.94 113 VAL A CA 1
ATOM 909 C C . VAL A 1 113 ? 24.863 -9.654 -37.647 1.00 66.94 113 VAL A C 1
ATOM 911 O O . VAL A 1 113 ? 25.355 -10.069 -38.694 1.00 66.94 113 VAL A O 1
ATOM 914 N N . ASN A 1 114 ? 24.735 -8.349 -37.381 1.00 62.59 114 ASN A N 1
ATOM 915 C CA . ASN A 1 114 ? 25.108 -7.301 -38.335 1.00 62.59 114 ASN A CA 1
ATOM 916 C C . ASN A 1 114 ? 26.619 -7.255 -38.622 1.00 62.59 114 ASN A C 1
ATOM 918 O O . ASN A 1 114 ? 27.001 -7.056 -39.781 1.00 62.59 114 ASN A O 1
ATOM 922 N N . ASP A 1 115 ? 27.469 -7.463 -37.611 1.00 60.22 115 ASP A N 1
ATOM 923 C CA . ASP A 1 115 ? 28.926 -7.540 -37.796 1.00 60.22 115 ASP A CA 1
ATOM 924 C C . ASP A 1 115 ? 29.332 -8.799 -38.584 1.00 60.22 115 ASP A C 1
ATOM 926 O O . ASP A 1 115 ? 30.154 -8.712 -39.496 1.00 60.22 115 ASP A O 1
ATOM 930 N N . MET A 1 116 ? 28.679 -9.945 -38.350 1.00 58.84 116 MET A N 1
ATOM 931 C CA . MET A 1 116 ? 28.923 -11.171 -39.124 1.00 58.84 116 MET A CA 1
ATOM 932 C C . MET A 1 116 ? 28.527 -11.067 -40.606 1.00 58.84 116 MET A C 1
ATOM 934 O O . MET A 1 116 ? 29.164 -11.693 -41.456 1.00 58.84 116 MET A O 1
ATOM 938 N N . THR A 1 117 ? 27.474 -10.315 -40.943 1.00 59.25 117 THR A N 1
ATOM 939 C CA . THR A 1 117 ? 27.095 -10.058 -42.346 1.00 59.25 117 THR A CA 1
ATOM 940 C C . THR A 1 117 ? 28.079 -9.132 -43.056 1.00 59.25 117 THR A C 1
ATOM 942 O O . THR A 1 117 ? 28.444 -9.411 -44.194 1.00 59.25 117 THR A O 1
ATOM 945 N N . LYS A 1 118 ? 28.592 -8.096 -42.378 1.00 58.00 118 LYS A N 1
ATOM 946 C CA . LYS A 1 118 ? 29.599 -7.190 -42.959 1.00 58.00 118 LYS A CA 1
ATOM 947 C C . LYS A 1 118 ? 30.918 -7.888 -43.285 1.00 58.00 118 LYS A C 1
ATOM 949 O O . LYS A 1 118 ? 31.536 -7.566 -44.298 1.00 58.00 118 LYS A O 1
ATOM 954 N N . ASP A 1 119 ? 31.339 -8.840 -42.454 1.00 56.88 119 ASP A N 1
ATOM 955 C CA . ASP A 1 119 ? 32.561 -9.615 -42.693 1.00 56.88 119 ASP A CA 1
ATOM 956 C C . ASP A 1 119 ? 32.427 -10.604 -43.862 1.00 56.88 119 ASP A C 1
ATOM 958 O O . ASP A 1 119 ? 33.418 -10.881 -44.540 1.00 56.88 119 ASP A O 1
ATOM 962 N N . LYS A 1 120 ? 31.218 -11.113 -44.143 1.00 57.22 120 LYS A N 1
ATOM 963 C CA . LYS A 1 120 ? 30.964 -11.963 -45.320 1.00 57.22 120 LYS A CA 1
ATOM 964 C C . LYS A 1 120 ? 30.965 -11.160 -46.617 1.00 57.22 120 LYS A C 1
ATOM 966 O O . LYS A 1 120 ? 31.662 -11.546 -47.551 1.00 57.22 120 LYS A O 1
ATOM 971 N N . ASP A 1 121 ? 30.292 -10.011 -46.634 1.00 56.81 121 ASP A N 1
ATOM 972 C CA . ASP A 1 121 ? 30.238 -9.144 -47.816 1.00 56.81 121 ASP A CA 1
ATOM 973 C C . ASP A 1 121 ? 31.645 -8.636 -48.214 1.00 56.81 121 ASP A C 1
ATOM 975 O O . ASP A 1 121 ? 31.990 -8.593 -49.393 1.00 56.81 121 ASP A O 1
ATOM 979 N N . MET A 1 122 ? 32.525 -8.360 -47.239 1.00 56.78 122 MET A N 1
ATOM 980 C CA . MET A 1 122 ? 33.927 -7.985 -47.501 1.00 56.78 122 MET A CA 1
ATOM 981 C C . MET A 1 122 ? 34.828 -9.140 -47.982 1.00 56.78 122 MET A C 1
ATOM 983 O O . MET A 1 122 ? 35.878 -8.885 -48.581 1.00 56.78 122 MET A O 1
ATOM 987 N N . GLN A 1 123 ? 34.478 -10.401 -47.705 1.00 56.38 123 GLN A N 1
ATOM 988 C CA . GLN A 1 123 ? 35.236 -11.566 -48.183 1.00 56.38 123 GLN A CA 1
ATOM 989 C C . GLN A 1 123 ? 34.861 -11.959 -49.616 1.00 56.38 123 GLN A C 1
ATOM 991 O O . GLN A 1 123 ? 35.734 -12.422 -50.356 1.00 56.38 123 GLN A O 1
ATOM 996 N N . ASP A 1 124 ? 33.610 -11.738 -50.017 1.00 53.56 124 ASP A N 1
ATOM 997 C CA . ASP A 1 124 ? 33.134 -12.037 -51.369 1.00 53.56 124 ASP A CA 1
ATOM 998 C C . ASP A 1 124 ? 33.628 -11.001 -52.399 1.00 53.56 124 ASP A C 1
ATOM 1000 O O . ASP A 1 124 ? 34.047 -11.386 -53.493 1.00 53.56 124 ASP A O 1
ATOM 1004 N N . ASP A 1 125 ? 33.756 -9.724 -52.019 1.00 55.28 125 ASP A N 1
ATOM 1005 C CA . ASP A 1 125 ? 34.372 -8.688 -52.870 1.00 55.28 125 ASP A CA 1
ATOM 1006 C C . ASP A 1 125 ? 35.874 -8.928 -53.131 1.00 55.28 125 ASP A C 1
ATOM 1008 O O . ASP A 1 125 ? 36.393 -8.580 -54.192 1.00 55.28 125 ASP A O 1
ATOM 1012 N N . LYS A 1 126 ? 36.593 -9.581 -52.205 1.00 55.22 126 LYS A N 1
ATOM 1013 C CA . LYS A 1 126 ? 38.018 -9.927 -52.384 1.00 55.22 126 LYS A CA 1
ATOM 1014 C C . LYS A 1 126 ? 38.263 -11.171 -53.239 1.00 55.22 126 LYS A C 1
ATOM 1016 O O . LYS A 1 126 ? 39.396 -11.380 -53.659 1.00 55.22 126 LYS A O 1
ATOM 1021 N N . LYS A 1 127 ? 37.252 -12.015 -53.468 1.00 54.41 127 LYS A N 1
ATOM 1022 C CA . LYS A 1 127 ? 37.369 -13.211 -54.324 1.00 54.41 127 LYS A CA 1
ATOM 1023 C C . LYS A 1 127 ? 37.025 -12.948 -55.791 1.00 54.41 127 LYS A C 1
ATOM 1025 O O . LYS A 1 127 ? 37.332 -13.794 -56.626 1.00 54.41 127 LYS A O 1
ATOM 1030 N N . ASN A 1 128 ? 36.412 -11.804 -56.092 1.00 53.72 128 ASN A N 1
ATOM 1031 C CA . ASN A 1 128 ? 35.995 -11.401 -57.438 1.00 53.72 128 ASN A CA 1
ATOM 1032 C C . ASN A 1 128 ? 36.883 -10.312 -58.076 1.00 53.72 128 ASN A C 1
ATOM 1034 O O . ASN A 1 128 ? 36.530 -9.799 -59.139 1.00 53.72 128 ASN A O 1
ATOM 1038 N N . SER A 1 129 ? 38.021 -9.973 -57.459 1.00 48.53 129 SER A N 1
ATOM 1039 C CA . SER A 1 129 ? 39.038 -9.051 -57.990 1.00 48.53 129 SER A CA 1
ATOM 1040 C C . SER A 1 129 ? 40.388 -9.737 -58.144 1.00 48.53 129 SER A C 1
ATOM 1042 O O . SER A 1 129 ? 41.181 -9.199 -58.948 1.00 48.53 129 SER A O 1
#

pLDDT: mean 86.13, std 14.66, range [47.06, 98.56]

Secondary structure (DSSP, 8-state):
-HHHHHHHHHHHHHHHHHHHHHHHHHHHHHHHHHHHHHHHHHHHHHHHHHHHHHHSSS---GGG-HHHHHHHHHHHHHHHHHHHHHHHHHHHHHHHHHHHHHHHHHHHHHHHHHHHHHHHHHHHHTT--

Radius of gyration: 29.72 Å; chains: 1; bounding box: 61×23×92 Å

Sequence (129 aa):
MASLLDSIRDGLELVVDKTEEYSKIGKLKVDIISIKRKIEKQFTELGGRTFDLLTGDDAKSLQKDDKVATLIRDIQAFEQELKEKEADIERVKQDKGKERLDRQEARKQQSEVNDMTKDKDMQDDKKNS